Protein AF-A0A0K0VKZ4-F1 (afdb_monomer_lite)

pLDDT: mean 76.74, std 16.03, range [46.84, 94.88]

Sequence (83 aa):
MRMNARREDARRKIQLGGLVIKSGMADYPASVILGALTLAAGALKGPNADATKARFEAAGDEAFSDDGEDGGNRSQPSICDLT

Radius of gyration: 16.24 Å; chains: 1; bounding box: 31×40×47 Å

Structure (mmCIF, N/CA/C/O backbone):
data_AF-A0A0K0VKZ4-F1
#
_entry.id   AF-A0A0K0VKZ4-F1
#
loop_
_atom_site.group_PDB
_atom_site.id
_atom_site.type_symbol
_atom_site.label_atom_id
_atom_site.label_alt_id
_atom_site.label_comp_id
_atom_site.label_asym_id
_atom_site.label_entity_id
_atom_site.label_seq_id
_atom_site.pdbx_PDB_ins_code
_atom_site.Cartn_x
_atom_site.Cartn_y
_atom_site.Cartn_z
_atom_site.occupancy
_atom_site.B_iso_or_equiv
_atom_site.auth_seq_id
_atom_site.auth_comp_id
_atom_site.auth_asym_id
_atom_site.auth_atom_id
_atom_site.pdbx_PDB_model_num
ATOM 1 N N . MET A 1 1 ? 17.117 26.509 -5.158 1.00 46.84 1 MET A N 1
ATOM 2 C CA . MET A 1 1 ? 16.774 25.353 -4.296 1.00 46.84 1 MET A CA 1
ATOM 3 C C . MET A 1 1 ? 15.568 24.598 -4.882 1.00 46.84 1 MET A C 1
ATOM 5 O O . MET A 1 1 ? 14.443 24.869 -4.504 1.00 46.84 1 MET A O 1
ATOM 9 N N . ARG A 1 2 ? 15.757 23.742 -5.904 1.00 53.81 2 ARG A N 1
ATOM 10 C CA . ARG A 1 2 ? 14.663 22.962 -6.556 1.00 53.81 2 ARG A CA 1
ATOM 11 C C . ARG A 1 2 ? 15.079 21.565 -7.057 1.00 53.81 2 ARG A C 1
ATOM 13 O O . ARG A 1 2 ? 14.221 20.779 -7.438 1.00 53.81 2 ARG A O 1
ATOM 20 N N . MET A 1 3 ? 16.378 21.249 -7.071 1.00 56.03 3 MET A N 1
ATOM 21 C CA . MET A 1 3 ? 16.894 19.995 -7.639 1.00 56.03 3 MET A CA 1
ATOM 22 C C . MET A 1 3 ? 16.842 18.819 -6.649 1.00 56.03 3 MET A C 1
ATOM 24 O O . MET A 1 3 ? 16.572 17.696 -7.065 1.00 56.03 3 MET A O 1
ATOM 28 N N . ASN A 1 4 ? 17.024 19.077 -5.346 1.00 58.66 4 ASN A N 1
ATOM 29 C CA . ASN A 1 4 ? 17.022 18.029 -4.314 1.00 58.66 4 ASN A CA 1
ATOM 30 C C . ASN A 1 4 ? 15.633 17.400 -4.139 1.00 58.66 4 ASN A C 1
ATOM 32 O O . ASN A 1 4 ? 15.512 16.182 -4.220 1.00 58.66 4 ASN A O 1
ATOM 36 N N . ALA A 1 5 ? 14.579 18.224 -4.099 1.00 61.59 5 ALA A N 1
ATOM 37 C CA . ALA A 1 5 ? 13.197 17.753 -3.997 1.00 61.59 5 ALA A CA 1
ATOM 38 C C . ALA A 1 5 ? 12.795 16.795 -5.137 1.00 61.59 5 ALA A C 1
ATOM 40 O O . ALA A 1 5 ? 12.051 15.850 -4.914 1.00 61.59 5 ALA A O 1
ATOM 41 N N . ARG A 1 6 ? 13.317 16.987 -6.361 1.00 64.06 6 ARG A N 1
ATOM 42 C CA . ARG A 1 6 ? 13.026 16.092 -7.498 1.00 64.06 6 ARG A CA 1
ATOM 43 C C . ARG A 1 6 ? 13.726 14.737 -7.387 1.00 64.06 6 ARG A C 1
ATOM 45 O O . ARG A 1 6 ? 13.154 13.730 -7.793 1.00 64.06 6 ARG A O 1
ATOM 52 N N . ARG A 1 7 ? 14.957 14.705 -6.861 1.00 63.66 7 ARG A N 1
ATOM 53 C CA . ARG A 1 7 ? 15.691 13.446 -6.641 1.00 63.66 7 ARG A CA 1
ATOM 54 C C . ARG A 1 7 ? 15.056 12.617 -5.532 1.00 63.66 7 ARG A C 1
ATOM 56 O O . ARG A 1 7 ? 14.929 11.406 -5.688 1.00 63.66 7 ARG A O 1
ATOM 63 N N . GLU A 1 8 ? 14.642 13.262 -4.447 1.00 68.00 8 GLU A N 1
ATOM 64 C CA . GLU A 1 8 ? 13.962 12.589 -3.336 1.00 68.00 8 GLU A CA 1
ATOM 65 C C . GLU A 1 8 ? 12.620 12.000 -3.777 1.00 68.00 8 GLU A C 1
ATOM 67 O O . GLU A 1 8 ? 12.323 10.842 -3.482 1.00 68.00 8 GLU A O 1
ATOM 72 N N . ASP A 1 9 ? 11.859 12.749 -4.574 1.00 69.25 9 ASP A N 1
ATOM 73 C CA . ASP A 1 9 ? 10.570 12.304 -5.101 1.00 69.25 9 ASP A CA 1
ATOM 74 C C . ASP A 1 9 ? 10.711 11.091 -6.039 1.00 69.25 9 ASP A C 1
ATOM 76 O O . ASP A 1 9 ? 9.979 10.108 -5.912 1.00 69.25 9 ASP A O 1
ATOM 80 N N . ALA A 1 10 ? 11.718 11.104 -6.922 1.00 70.00 10 ALA A N 1
ATOM 81 C CA . ALA A 1 10 ? 12.029 9.969 -7.790 1.00 70.00 10 ALA A CA 1
ATOM 82 C C . ALA A 1 10 ? 12.433 8.725 -6.983 1.00 70.00 10 ALA A C 1
ATOM 84 O O . ALA A 1 10 ? 11.911 7.636 -7.219 1.00 70.00 10 ALA A O 1
ATOM 85 N N . ARG A 1 11 ? 13.309 8.882 -5.982 1.00 73.44 11 ARG A N 1
ATOM 86 C CA . ARG A 1 11 ? 13.749 7.766 -5.130 1.00 73.44 11 ARG A CA 1
ATOM 87 C C . ARG A 1 11 ? 12.589 7.162 -4.344 1.00 73.44 11 ARG A C 1
ATOM 89 O O . ARG A 1 11 ? 12.524 5.946 -4.174 1.00 73.44 11 ARG A O 1
ATOM 96 N N . ARG A 1 12 ? 11.671 7.996 -3.858 1.00 78.00 12 ARG A N 1
ATOM 97 C CA . ARG A 1 12 ? 10.491 7.550 -3.113 1.00 78.00 12 ARG A CA 1
ATOM 98 C C . ARG A 1 12 ? 9.518 6.787 -4.010 1.00 78.00 12 ARG A C 1
ATOM 100 O O . ARG A 1 12 ? 9.036 5.734 -3.611 1.00 78.00 12 ARG A O 1
ATOM 107 N N . LYS A 1 13 ? 9.298 7.258 -5.240 1.00 79.81 13 LYS A N 1
ATOM 108 C CA . LYS A 1 13 ? 8.478 6.557 -6.243 1.00 79.81 13 LYS A CA 1
ATOM 109 C C . LYS A 1 13 ? 9.059 5.197 -6.629 1.00 79.81 13 LYS A C 1
ATOM 111 O O . LYS A 1 13 ? 8.305 4.239 -6.733 1.00 79.81 13 LYS A O 1
ATOM 116 N N . ILE A 1 14 ? 10.381 5.103 -6.778 1.00 81.19 14 ILE A N 1
ATOM 117 C CA . ILE A 1 14 ? 11.062 3.835 -7.082 1.00 81.19 14 ILE A CA 1
ATOM 118 C C . ILE A 1 14 ? 10.880 2.829 -5.939 1.00 81.19 14 ILE A C 1
ATOM 120 O O . ILE A 1 14 ? 10.493 1.694 -6.190 1.00 81.19 14 ILE A O 1
ATOM 124 N N . GLN A 1 15 ? 11.094 3.250 -4.688 1.00 82.88 15 GLN A N 1
ATOM 125 C CA . GLN A 1 15 ? 10.895 2.380 -3.521 1.00 82.88 15 GLN A CA 1
ATOM 126 C C . GLN A 1 15 ? 9.448 1.891 -3.419 1.00 82.88 15 GLN A C 1
ATOM 128 O O . GLN A 1 15 ? 9.220 0.700 -3.252 1.00 82.88 15 GLN A O 1
ATOM 133 N N . LEU A 1 16 ? 8.472 2.791 -3.584 1.00 84.81 16 LEU A N 1
ATOM 134 C CA . LEU A 1 16 ? 7.055 2.422 -3.573 1.00 84.81 16 LEU A CA 1
ATOM 135 C C . LEU A 1 16 ? 6.711 1.438 -4.700 1.00 84.81 16 LEU A C 1
ATOM 137 O O . LEU A 1 16 ? 5.959 0.500 -4.468 1.00 84.81 16 LEU A O 1
ATOM 141 N N . GLY A 1 17 ? 7.292 1.611 -5.892 1.00 83.56 17 GLY A N 1
ATOM 142 C CA . GLY A 1 17 ? 7.157 0.648 -6.987 1.00 83.56 17 GLY A CA 1
ATOM 143 C C . GLY A 1 17 ? 7.731 -0.729 -6.638 1.00 83.56 17 GLY A C 1
ATOM 144 O O . GLY A 1 17 ? 7.087 -1.739 -6.907 1.00 83.56 17 GLY A O 1
ATOM 145 N N . GLY A 1 18 ? 8.889 -0.776 -5.973 1.00 85.31 18 GLY A N 1
ATOM 146 C CA . GLY A 1 18 ? 9.492 -2.025 -5.496 1.00 85.31 18 GLY A CA 1
ATOM 147 C C . GLY A 1 18 ? 8.606 -2.785 -4.504 1.00 85.31 18 GLY A C 1
ATOM 148 O O . GLY A 1 18 ? 8.494 -4.003 -4.602 1.00 85.31 18 GLY A O 1
ATOM 149 N N . LEU A 1 19 ? 7.904 -2.075 -3.612 1.00 88.75 19 LEU A N 1
ATOM 150 C CA . LEU A 1 19 ? 6.960 -2.689 -2.666 1.00 88.75 19 LEU A CA 1
ATOM 151 C C . LEU A 1 19 ? 5.759 -3.340 -3.365 1.00 88.75 19 LEU A C 1
ATOM 153 O O . LEU A 1 19 ? 5.296 -4.387 -2.928 1.00 88.75 19 LEU A O 1
ATOM 157 N N . VAL A 1 20 ? 5.266 -2.736 -4.450 1.00 87.81 20 VAL A N 1
ATOM 158 C CA . VAL A 1 20 ? 4.146 -3.281 -5.238 1.00 87.81 20 VAL A CA 1
ATOM 159 C C . VAL A 1 20 ? 4.549 -4.558 -5.978 1.00 87.81 20 VAL A C 1
ATOM 161 O O . VAL A 1 20 ? 3.746 -5.478 -6.105 1.00 87.81 20 VAL A O 1
ATOM 164 N N . ILE A 1 21 ? 5.791 -4.626 -6.464 1.00 86.69 21 ILE A N 1
ATOM 165 C CA . ILE A 1 21 ? 6.314 -5.837 -7.107 1.00 86.69 21 ILE A CA 1
ATOM 166 C C . ILE A 1 21 ? 6.501 -6.943 -6.068 1.00 86.69 21 ILE A C 1
ATOM 168 O O . ILE A 1 21 ? 6.018 -8.053 -6.278 1.00 86.69 21 ILE A O 1
ATOM 172 N N . LYS A 1 22 ? 7.121 -6.628 -4.924 1.00 85.25 22 LYS A N 1
ATOM 173 C CA . LYS A 1 22 ? 7.375 -7.597 -3.848 1.00 85.25 22 LYS A CA 1
ATOM 174 C C . LYS A 1 22 ? 6.090 -8.176 -3.249 1.00 85.25 22 LYS A C 1
ATOM 176 O O . LYS A 1 22 ? 6.043 -9.347 -2.911 1.00 85.25 22 LYS A O 1
ATOM 181 N N . SER A 1 23 ? 5.015 -7.388 -3.178 1.00 86.69 23 SER A N 1
ATOM 182 C CA . SER A 1 23 ? 3.714 -7.876 -2.701 1.00 86.69 23 SER A CA 1
ATOM 183 C C . SER A 1 23 ? 2.970 -8.778 -3.696 1.00 86.69 23 SER A C 1
ATOM 185 O O . SER A 1 23 ? 1.832 -9.163 -3.425 1.00 86.69 23 SER A O 1
ATOM 187 N N . GLY A 1 24 ? 3.553 -9.071 -4.866 1.00 86.44 24 GLY A N 1
ATOM 188 C CA . GLY A 1 24 ? 2.892 -9.822 -5.936 1.00 86.44 24 GLY A CA 1
ATOM 189 C C . GLY A 1 24 ? 1.757 -9.046 -6.610 1.00 86.44 24 GLY A C 1
ATOM 190 O O . GLY A 1 24 ? 0.941 -9.626 -7.322 1.00 86.44 24 GLY A O 1
ATOM 191 N N . MET A 1 25 ? 1.673 -7.728 -6.392 1.00 87.69 25 MET A N 1
ATOM 192 C CA . MET A 1 25 ? 0.617 -6.894 -6.967 1.00 87.69 25 MET A CA 1
ATOM 193 C C . MET A 1 25 ? 0.927 -6.394 -8.384 1.00 87.69 25 MET A C 1
ATOM 195 O O . MET A 1 25 ? 0.053 -5.801 -9.011 1.00 87.69 25 MET A O 1
ATOM 199 N N . ALA A 1 26 ? 2.133 -6.635 -8.906 1.00 86.25 26 ALA A N 1
ATOM 200 C CA . ALA A 1 26 ? 2.562 -6.134 -10.215 1.00 86.25 26 ALA A CA 1
ATOM 201 C C . ALA A 1 26 ? 1.727 -6.650 -11.399 1.00 86.25 26 ALA A C 1
ATOM 203 O O . ALA A 1 26 ? 1.543 -5.912 -12.365 1.00 86.25 26 ALA A O 1
ATOM 204 N N . ASP A 1 27 ? 1.193 -7.871 -11.316 1.00 90.69 27 ASP A N 1
ATOM 205 C CA . ASP A 1 27 ? 0.358 -8.463 -12.371 1.00 90.69 27 ASP A CA 1
ATOM 206 C C . ASP A 1 27 ? -1.093 -7.951 -12.361 1.00 90.69 27 ASP A C 1
ATOM 208 O O . ASP A 1 27 ? -1.867 -8.208 -13.286 1.00 90.69 27 ASP A O 1
ATOM 212 N N . TYR A 1 28 ? -1.485 -7.210 -11.322 1.00 92.12 28 TYR A N 1
ATOM 213 C CA . TYR A 1 28 ? -2.836 -6.681 -11.187 1.00 92.12 28 TYR A CA 1
ATOM 214 C C . TYR A 1 28 ? -2.974 -5.301 -11.847 1.00 92.12 28 TYR A C 1
ATOM 216 O O . TYR A 1 28 ? -2.027 -4.514 -11.898 1.00 92.12 28 TYR A O 1
ATOM 224 N N . PRO A 1 29 ? -4.179 -4.939 -12.326 1.00 91.69 29 PRO A N 1
ATOM 225 C CA . PRO A 1 29 ? -4.407 -3.621 -12.901 1.00 91.69 29 PRO A CA 1
ATOM 226 C C . PRO A 1 29 ? -4.260 -2.522 -11.841 1.00 91.69 29 PRO A C 1
ATOM 228 O O . PRO A 1 29 ? -4.627 -2.695 -10.678 1.00 91.69 29 PRO A O 1
ATOM 231 N N . ALA A 1 30 ? -3.801 -1.340 -12.264 1.00 88.62 30 ALA A N 1
ATOM 232 C CA . ALA A 1 30 ? -3.529 -0.208 -11.372 1.00 88.62 30 ALA A CA 1
ATOM 233 C C . ALA A 1 30 ? -4.724 0.188 -10.480 1.00 88.62 30 ALA A C 1
ATOM 235 O O . ALA A 1 30 ? -4.529 0.634 -9.351 1.00 88.62 30 ALA A O 1
ATOM 236 N N . SER A 1 31 ? -5.958 0.000 -10.957 1.00 92.38 31 SER A N 1
ATOM 237 C CA . SER A 1 31 ? -7.182 0.232 -10.181 1.00 92.38 31 SER A CA 1
ATOM 238 C C . SER A 1 31 ? -7.308 -0.698 -8.971 1.00 92.38 31 SER A C 1
ATOM 240 O O . SER A 1 31 ? -7.748 -0.252 -7.914 1.00 92.38 31 SER A O 1
ATOM 242 N N . VAL A 1 32 ? -6.894 -1.961 -9.097 1.00 92.56 32 VAL A N 1
ATOM 243 C CA . VAL A 1 32 ? -6.914 -2.947 -8.005 1.00 92.56 32 VAL A CA 1
ATOM 244 C C . VAL A 1 32 ? -5.845 -2.611 -6.973 1.00 92.56 32 VAL A C 1
ATOM 246 O O . VAL A 1 32 ? -6.151 -2.550 -5.784 1.00 92.56 32 VAL A O 1
ATOM 249 N N . ILE A 1 33 ? -4.627 -2.300 -7.423 1.00 91.81 33 ILE A N 1
ATOM 250 C CA . ILE A 1 33 ? -3.515 -1.906 -6.543 1.00 91.81 33 ILE A CA 1
ATOM 251 C C . ILE A 1 33 ? -3.897 -0.655 -5.741 1.00 91.81 33 ILE A C 1
ATOM 253 O O . ILE A 1 33 ? -3.798 -0.625 -4.513 1.00 91.81 33 ILE A O 1
ATOM 257 N N . LEU A 1 34 ? -4.396 0.375 -6.430 1.00 91.56 34 LEU A N 1
ATOM 258 C CA . LEU A 1 34 ? -4.825 1.616 -5.792 1.00 91.56 34 LEU A CA 1
ATOM 259 C C . LEU A 1 34 ? -6.021 1.395 -4.855 1.00 91.56 34 LEU A C 1
ATOM 261 O O . LEU A 1 34 ? -6.063 1.983 -3.772 1.00 91.56 34 LEU A O 1
ATOM 265 N N . GLY A 1 35 ? -6.971 0.542 -5.244 1.00 94.88 35 GLY A N 1
ATOM 266 C CA . GLY A 1 35 ? -8.110 0.160 -4.413 1.00 94.88 35 GLY A CA 1
ATOM 267 C C . GLY A 1 35 ? -7.666 -0.496 -3.106 1.00 94.88 35 GLY A C 1
ATOM 268 O O . GLY A 1 35 ? -8.080 -0.057 -2.032 1.00 94.88 35 GLY A O 1
ATOM 269 N N . ALA A 1 36 ? -6.760 -1.473 -3.177 1.00 92.56 36 ALA A N 1
ATOM 270 C CA . ALA A 1 36 ? -6.218 -2.158 -2.005 1.00 92.56 36 ALA A CA 1
ATOM 271 C C . ALA A 1 36 ? -5.496 -1.190 -1.053 1.00 92.56 36 ALA A C 1
ATOM 273 O O . ALA A 1 36 ? -5.780 -1.174 0.147 1.00 92.56 36 ALA A O 1
ATOM 274 N N . LEU A 1 37 ? -4.632 -0.319 -1.587 1.00 91.62 37 LEU A N 1
ATOM 275 C CA . LEU A 1 37 ? -3.932 0.698 -0.793 1.00 91.62 37 LEU A CA 1
ATOM 276 C C . LEU A 1 37 ? -4.896 1.710 -0.162 1.00 91.62 37 LEU A C 1
ATOM 278 O O . LEU A 1 37 ? -4.684 2.145 0.970 1.00 91.62 37 LEU A O 1
ATOM 282 N N . THR A 1 38 ? -5.974 2.068 -0.860 1.00 93.19 38 THR A N 1
ATOM 283 C CA . THR A 1 38 ? -6.994 2.990 -0.339 1.00 93.19 38 THR A CA 1
ATOM 284 C C . THR A 1 38 ? -7.772 2.365 0.817 1.00 93.19 38 THR A C 1
ATOM 286 O O . THR A 1 38 ? -7.978 3.023 1.839 1.00 93.19 38 THR A O 1
ATOM 289 N N . LEU A 1 39 ? -8.160 1.091 0.698 1.00 92.19 39 LEU A N 1
ATOM 290 C CA . LEU A 1 39 ? -8.829 0.351 1.773 1.00 92.19 39 LEU A CA 1
ATOM 291 C C . LEU A 1 39 ? -7.912 0.186 2.992 1.00 92.19 39 LEU A C 1
ATOM 293 O O . LEU A 1 39 ? -8.335 0.453 4.118 1.00 92.19 39 LEU A O 1
ATOM 297 N N . ALA A 1 40 ? -6.643 -0.166 2.768 1.00 90.88 40 ALA A N 1
ATOM 298 C CA . ALA A 1 40 ? -5.634 -0.252 3.821 1.00 90.88 40 ALA A CA 1
ATOM 299 C C . ALA A 1 40 ? -5.432 1.100 4.531 1.00 90.88 40 ALA A C 1
ATOM 301 O O . ALA A 1 40 ? -5.435 1.170 5.761 1.00 90.88 40 ALA A O 1
ATOM 302 N N . ALA A 1 41 ? -5.341 2.196 3.773 1.00 91.50 41 ALA A N 1
ATOM 303 C CA . ALA A 1 41 ? -5.239 3.544 4.328 1.00 91.50 41 ALA A CA 1
ATOM 304 C C . ALA A 1 41 ? -6.491 3.958 5.120 1.00 91.50 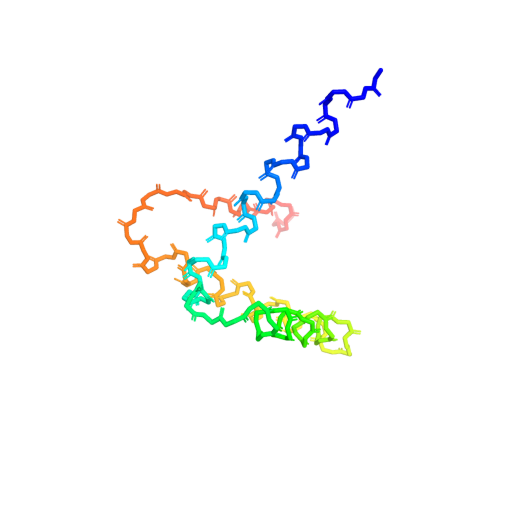41 ALA A C 1
ATOM 306 O O . ALA A 1 41 ? -6.378 4.698 6.097 1.00 91.50 41 ALA A O 1
ATOM 307 N N . GLY A 1 42 ? -7.677 3.493 4.719 1.00 91.50 42 GLY A N 1
ATOM 308 C CA . GLY A 1 42 ? -8.913 3.671 5.481 1.00 91.50 42 GLY A CA 1
ATOM 309 C C . GLY A 1 42 ? -8.877 2.928 6.817 1.00 91.50 42 GLY A C 1
ATOM 310 O O . GLY A 1 42 ? -9.194 3.513 7.852 1.00 91.50 42 GLY A O 1
ATOM 311 N N . ALA A 1 43 ? -8.416 1.676 6.814 1.00 89.25 43 ALA A N 1
ATOM 312 C CA . ALA A 1 43 ? -8.297 0.861 8.023 1.00 89.25 43 ALA A CA 1
ATOM 313 C C . ALA A 1 43 ? -7.305 1.461 9.041 1.00 89.25 43 ALA A C 1
ATOM 315 O O . ALA A 1 43 ? -7.588 1.484 10.239 1.00 89.25 43 ALA A O 1
ATOM 316 N N . LEU A 1 44 ? -6.203 2.050 8.564 1.00 88.62 44 LEU A N 1
ATOM 317 C CA . LEU A 1 44 ? -5.220 2.763 9.395 1.00 88.62 44 LEU A CA 1
ATOM 318 C C . LEU A 1 44 ? -5.731 4.081 9.997 1.00 88.62 44 LEU A C 1
ATOM 320 O O . LEU A 1 44 ? -5.094 4.623 10.893 1.00 88.62 44 LEU A O 1
ATOM 324 N N . LYS A 1 45 ? -6.852 4.624 9.513 1.00 89.81 45 LYS A N 1
ATOM 325 C CA . LYS A 1 45 ? -7.482 5.838 10.064 1.00 89.81 45 LYS A CA 1
ATOM 326 C C . LYS A 1 45 ? -8.671 5.528 10.975 1.00 89.81 45 LYS A C 1
ATOM 328 O O . LYS A 1 45 ? -9.284 6.448 11.510 1.00 89.81 45 LYS A O 1
ATOM 333 N N . GLY A 1 46 ? -9.033 4.254 11.103 1.00 85.88 46 GLY A N 1
ATOM 334 C CA . GLY A 1 46 ? -10.165 3.811 11.903 1.00 85.88 46 GLY A CA 1
ATOM 335 C C . GLY A 1 46 ? -9.863 3.742 13.406 1.00 85.88 46 GLY A C 1
ATOM 336 O O . GLY A 1 46 ? -8.731 3.953 13.835 1.00 85.88 46 GLY A O 1
ATOM 337 N N . PRO A 1 47 ? -10.861 3.363 14.223 1.00 82.88 47 PRO A N 1
ATOM 338 C CA . PRO A 1 47 ? -10.703 3.204 15.674 1.00 82.88 47 PRO A CA 1
ATOM 339 C C . PRO A 1 47 ? -9.685 2.118 16.066 1.00 82.88 47 PRO A C 1
ATOM 341 O O . PRO A 1 47 ? -9.145 2.153 17.164 1.00 82.88 47 PRO A O 1
ATOM 344 N N . ASN A 1 48 ? -9.388 1.186 15.154 1.00 87.00 48 ASN A N 1
ATOM 345 C CA . ASN A 1 48 ? -8.408 0.112 15.335 1.00 87.00 48 ASN A CA 1
ATOM 346 C C . ASN A 1 48 ? -7.103 0.383 14.565 1.00 87.00 48 ASN A C 1
ATOM 348 O O . ASN A 1 48 ? -6.443 -0.561 14.123 1.00 87.00 48 ASN A O 1
ATOM 352 N N . ALA A 1 49 ? -6.758 1.657 14.353 1.00 87.94 49 ALA A N 1
ATOM 353 C CA . ALA A 1 49 ? -5.572 2.073 13.608 1.00 87.94 49 ALA A CA 1
ATOM 354 C C . ALA A 1 49 ? -4.295 1.378 14.101 1.00 87.94 49 ALA A C 1
ATOM 356 O O . ALA A 1 49 ? -3.552 0.826 13.295 1.00 87.94 49 ALA A O 1
ATOM 357 N N . ASP A 1 50 ? -4.088 1.341 15.419 1.00 86.81 50 ASP A N 1
ATOM 358 C CA . ASP A 1 50 ? -2.879 0.798 16.046 1.00 86.81 50 ASP A CA 1
ATOM 359 C C . ASP A 1 50 ? -2.729 -0.714 15.812 1.00 86.81 50 ASP A C 1
ATOM 361 O O . ASP A 1 50 ? -1.722 -1.189 15.291 1.00 86.81 50 ASP A O 1
ATOM 365 N N . ALA A 1 51 ? -3.799 -1.474 16.069 1.00 88.69 51 ALA A N 1
ATOM 36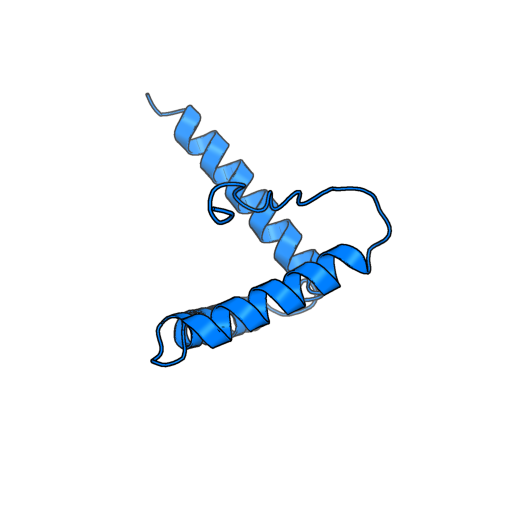6 C CA . ALA A 1 51 ? -3.832 -2.913 15.813 1.00 88.69 51 ALA A CA 1
ATOM 367 C C . ALA A 1 51 ? -3.697 -3.242 14.315 1.00 88.69 51 ALA A C 1
ATOM 369 O O . ALA A 1 51 ? -3.088 -4.245 13.942 1.00 88.69 51 ALA A O 1
ATOM 370 N N . THR A 1 52 ? -4.260 -2.400 13.445 1.00 89.56 52 THR A N 1
ATOM 371 C CA . THR A 1 52 ? -4.141 -2.553 11.989 1.00 89.56 52 THR A CA 1
ATOM 372 C C . THR A 1 52 ? -2.713 -2.282 11.527 1.00 89.56 52 THR A C 1
ATOM 374 O O . THR A 1 52 ? -2.178 -3.050 10.730 1.00 89.56 52 THR A O 1
ATOM 377 N N . LYS A 1 53 ? -2.074 -1.240 12.068 1.00 90.06 53 LYS A N 1
ATOM 378 C CA . LYS A 1 53 ? -0.673 -0.913 11.804 1.00 90.06 53 LYS A CA 1
ATOM 379 C C . LYS A 1 53 ? 0.237 -2.071 12.205 1.00 90.06 53 LYS A C 1
ATOM 381 O O . LYS A 1 53 ? 0.998 -2.532 11.362 1.00 90.06 53 LYS A O 1
ATOM 386 N N . ALA A 1 54 ? 0.084 -2.596 13.421 1.00 90.38 54 ALA A N 1
ATOM 387 C CA . ALA A 1 54 ? 0.877 -3.727 13.901 1.00 90.38 54 ALA A CA 1
ATOM 388 C C . ALA A 1 54 ? 0.735 -4.968 13.001 1.00 90.38 54 ALA A C 1
ATOM 390 O O . ALA A 1 54 ? 1.721 -5.630 12.687 1.00 90.38 54 ALA A O 1
ATOM 391 N N . ARG A 1 55 ? -0.484 -5.263 12.524 1.00 89.88 55 ARG A N 1
ATOM 392 C CA . ARG A 1 55 ? -0.726 -6.368 11.580 1.00 89.88 55 ARG A CA 1
ATOM 393 C C . ARG A 1 55 ? -0.065 -6.143 10.223 1.00 89.88 55 ARG A C 1
ATOM 395 O O . ARG A 1 55 ? 0.484 -7.085 9.664 1.00 89.88 55 ARG A O 1
ATOM 402 N N . PHE A 1 56 ? -0.135 -4.926 9.688 1.00 90.88 56 PHE A N 1
ATOM 403 C CA . PHE A 1 56 ? 0.507 -4.596 8.414 1.00 90.88 56 PHE A CA 1
ATOM 404 C C . PHE A 1 56 ? 2.032 -4.616 8.520 1.00 90.88 56 PHE A C 1
ATOM 406 O O . PHE A 1 56 ? 2.683 -5.079 7.591 1.00 90.88 56 PHE A O 1
ATOM 413 N N . GLU A 1 57 ? 2.595 -4.168 9.643 1.00 89.44 57 GLU A N 1
AT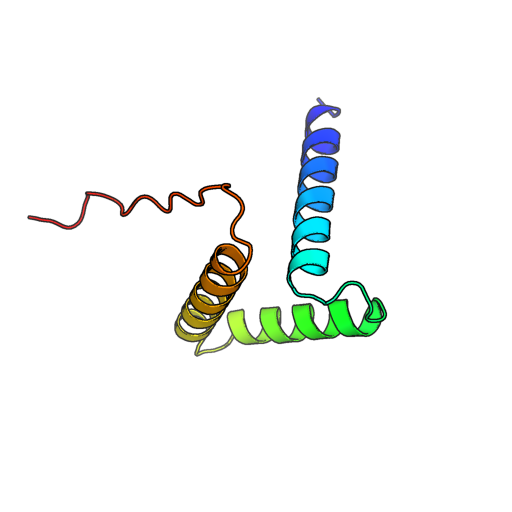OM 414 C CA . GLU A 1 57 ? 4.033 -4.268 9.910 1.00 89.44 57 GLU A CA 1
ATOM 415 C C . GLU A 1 57 ? 4.478 -5.729 9.996 1.00 89.44 57 GLU A C 1
ATOM 417 O O . GLU A 1 57 ? 5.409 -6.100 9.292 1.00 89.44 57 GLU A O 1
ATOM 422 N N . ALA A 1 58 ? 3.776 -6.573 10.760 1.00 90.19 58 ALA A N 1
ATOM 423 C CA . ALA A 1 58 ? 4.106 -7.996 10.867 1.00 90.19 58 ALA A CA 1
ATOM 424 C C . ALA A 1 58 ? 4.018 -8.726 9.515 1.00 90.19 58 ALA A C 1
ATOM 426 O O . ALA A 1 58 ? 4.924 -9.468 9.151 1.00 90.19 58 ALA A O 1
ATOM 427 N N . ALA A 1 59 ? 2.955 -8.481 8.740 1.00 87.88 59 ALA A N 1
ATOM 428 C CA . ALA A 1 59 ? 2.806 -9.072 7.411 1.00 87.88 59 ALA A CA 1
ATOM 429 C C . ALA A 1 59 ? 3.870 -8.566 6.421 1.00 87.88 59 ALA A C 1
ATOM 431 O O . ALA A 1 59 ? 4.335 -9.322 5.571 1.00 87.88 59 ALA A O 1
ATOM 432 N N . GLY A 1 60 ? 4.251 -7.289 6.524 1.00 87.69 60 GLY A N 1
ATOM 433 C CA . GLY A 1 60 ? 5.332 -6.716 5.732 1.00 87.69 60 GLY A CA 1
ATOM 434 C C . GLY A 1 60 ? 6.678 -7.354 6.060 1.00 87.69 60 GLY A C 1
ATOM 435 O O . GLY A 1 60 ? 7.387 -7.741 5.141 1.00 87.69 60 GLY A O 1
ATOM 436 N N . ASP A 1 61 ? 7.013 -7.491 7.343 1.00 86.69 61 ASP A N 1
ATOM 437 C CA . ASP A 1 61 ? 8.286 -8.062 7.805 1.00 86.69 61 ASP A CA 1
ATOM 438 C C . ASP A 1 61 ? 8.455 -9.533 7.385 1.00 86.69 61 ASP A C 1
ATOM 440 O O . ASP A 1 61 ? 9.515 -9.920 6.896 1.00 86.69 61 ASP A O 1
ATOM 444 N N . GLU A 1 62 ? 7.376 -10.319 7.451 1.00 85.00 62 GLU A N 1
ATOM 445 C CA . GLU A 1 62 ? 7.334 -11.691 6.927 1.00 85.00 62 GLU A CA 1
ATOM 446 C C . GLU A 1 62 ? 7.587 -11.712 5.410 1.00 85.00 62 GLU A C 1
ATOM 448 O O . GLU A 1 62 ? 8.481 -12.405 4.929 1.00 85.00 62 GLU A O 1
ATOM 453 N N . ALA A 1 63 ? 6.874 -10.874 4.647 1.00 82.69 63 ALA A N 1
ATOM 454 C CA . ALA A 1 63 ? 7.077 -10.756 3.202 1.00 82.69 63 ALA A CA 1
ATOM 455 C C . ALA A 1 63 ? 8.478 -10.230 2.842 1.00 82.69 63 ALA A C 1
ATOM 457 O O . ALA A 1 63 ? 8.961 -10.448 1.733 1.00 82.69 63 ALA A O 1
ATOM 458 N N . PHE A 1 64 ? 9.147 -9.519 3.754 1.00 80.31 64 PHE A N 1
ATOM 459 C CA . PHE A 1 64 ? 10.538 -9.128 3.573 1.00 80.31 64 PHE A CA 1
ATOM 460 C C . PHE A 1 64 ? 11.520 -10.268 3.833 1.00 80.31 64 PHE A C 1
ATOM 462 O O . PHE A 1 64 ? 12.574 -10.262 3.198 1.00 80.31 64 PHE A O 1
ATOM 469 N N . SER A 1 65 ? 11.163 -11.198 4.719 1.00 70.12 65 SER A N 1
ATOM 470 C CA . SER A 1 65 ? 12.004 -12.300 5.195 1.00 70.12 65 SER A CA 1
ATOM 471 C C . SER A 1 65 ? 11.932 -13.559 4.320 1.00 70.12 65 SER A C 1
ATOM 473 O O . SER A 1 65 ? 12.888 -14.331 4.310 1.00 70.12 65 SER A O 1
ATOM 475 N N . ASP A 1 66 ? 10.834 -13.762 3.582 1.00 63.47 66 ASP A N 1
ATOM 476 C CA . ASP A 1 66 ? 10.631 -14.927 2.696 1.00 63.47 66 ASP A CA 1
ATOM 477 C C . ASP A 1 66 ? 11.502 -14.873 1.420 1.00 63.47 66 ASP A C 1
ATOM 479 O O . ASP A 1 66 ? 11.943 -15.899 0.901 1.00 63.47 66 ASP A O 1
ATOM 483 N N . ASP A 1 67 ? 11.856 -13.669 0.961 1.00 56.97 67 ASP A N 1
ATOM 484 C CA . ASP A 1 67 ? 12.898 -13.476 -0.048 1.00 56.97 67 ASP A CA 1
ATOM 485 C C . ASP A 1 67 ? 14.267 -13.546 0.639 1.00 56.97 67 ASP A C 1
ATOM 487 O O . ASP A 1 67 ? 14.759 -12.545 1.159 1.00 56.97 67 ASP A O 1
ATOM 491 N N . GLY A 1 68 ? 14.872 -14.736 0.666 1.00 54.28 68 GLY A N 1
ATOM 492 C CA . GLY A 1 68 ? 16.187 -15.030 1.252 1.00 54.28 68 GLY A CA 1
ATOM 493 C C . GLY A 1 68 ? 17.388 -14.324 0.600 1.00 54.28 68 GLY A C 1
ATOM 494 O O . GLY A 1 68 ? 18.403 -14.967 0.332 1.00 54.28 68 GLY A O 1
ATOM 495 N N . GLU A 1 69 ? 17.308 -13.013 0.371 1.00 53.16 69 GLU A N 1
ATOM 496 C CA . GLU A 1 69 ? 18.406 -12.160 -0.070 1.00 53.16 69 GLU A CA 1
ATOM 497 C C . GLU A 1 69 ? 18.529 -10.919 0.832 1.00 53.16 69 GLU A C 1
ATOM 499 O O . GLU A 1 69 ? 17.658 -10.054 0.929 1.00 53.16 69 GLU A O 1
ATOM 504 N N . ASP A 1 70 ? 19.671 -10.895 1.514 1.00 57.47 70 ASP A N 1
ATOM 505 C CA . ASP A 1 70 ? 20.185 -9.943 2.490 1.00 57.47 70 ASP A CA 1
ATOM 506 C C . ASP A 1 70 ? 19.914 -8.460 2.147 1.00 57.47 70 ASP A C 1
ATOM 508 O O . ASP A 1 70 ? 20.408 -7.907 1.161 1.00 57.47 70 ASP A O 1
ATOM 512 N N . GLY A 1 71 ? 19.141 -7.788 3.003 1.00 47.84 71 GLY A N 1
ATOM 513 C CA . GLY A 1 71 ? 18.780 -6.378 2.854 1.00 47.84 71 GLY A CA 1
ATOM 514 C C . GLY A 1 71 ? 18.145 -5.810 4.120 1.00 47.84 71 GLY A C 1
ATOM 515 O O . GLY A 1 71 ? 17.000 -5.371 4.102 1.00 47.84 71 GLY A O 1
ATOM 516 N N . GLY A 1 72 ? 18.886 -5.869 5.230 1.00 50.88 72 GLY A N 1
ATOM 517 C CA . GLY A 1 72 ? 18.409 -5.629 6.592 1.00 50.88 72 GLY A CA 1
ATOM 518 C C . GLY A 1 72 ? 17.529 -4.393 6.815 1.00 50.88 72 GLY A C 1
ATOM 519 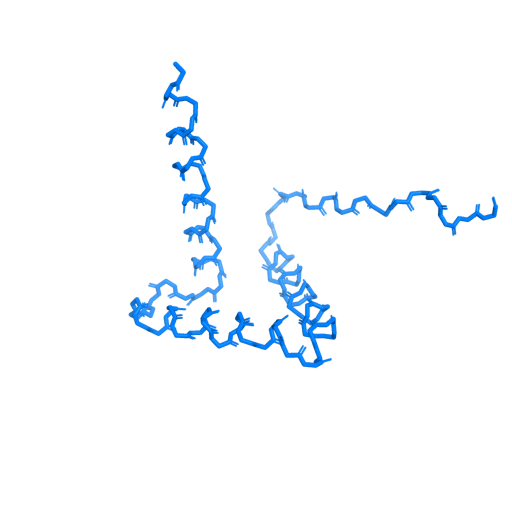O O . GLY A 1 72 ? 17.974 -3.251 6.692 1.00 50.88 72 GLY A O 1
ATOM 520 N N . ASN A 1 73 ? 16.316 -4.632 7.316 1.00 52.06 73 ASN A N 1
ATOM 521 C CA . ASN A 1 73 ? 15.579 -3.647 8.094 1.00 52.06 73 ASN A CA 1
ATOM 522 C C . ASN A 1 73 ? 15.948 -3.811 9.573 1.00 52.06 73 ASN A C 1
ATOM 524 O O . ASN A 1 73 ? 15.300 -4.524 10.335 1.00 52.06 73 ASN A O 1
ATOM 528 N N . ARG A 1 74 ? 17.033 -3.155 9.992 1.00 51.25 74 ARG A N 1
ATOM 529 C CA . ARG A 1 74 ? 17.351 -3.000 11.413 1.00 51.25 74 ARG A CA 1
ATOM 530 C C . ARG A 1 74 ? 16.387 -1.972 12.005 1.00 51.25 74 ARG A C 1
ATOM 532 O O . ARG A 1 74 ? 16.760 -0.814 12.195 1.00 51.25 74 ARG A O 1
ATOM 539 N N . SER A 1 75 ? 15.169 -2.400 12.321 1.00 53.00 75 SER A N 1
ATOM 540 C CA . SER A 1 75 ? 14.359 -1.733 13.338 1.00 53.00 75 SER A CA 1
ATOM 541 C C . SER A 1 75 ? 15.141 -1.844 14.643 1.00 53.00 75 SER A C 1
ATOM 543 O O . SER A 1 75 ? 15.120 -2.876 15.307 1.00 53.00 75 SER A O 1
ATOM 545 N N . GLN A 1 76 ? 15.941 -0.824 14.960 1.00 51.34 76 GLN A N 1
ATOM 546 C CA . GLN A 1 76 ? 16.576 -0.744 16.267 1.00 51.34 76 GLN A CA 1
ATOM 547 C C . GLN A 1 76 ? 15.458 -0.692 17.314 1.00 51.34 76 GLN A C 1
ATOM 549 O O . GLN A 1 76 ? 14.647 0.235 17.252 1.00 51.34 76 GLN A O 1
ATOM 554 N N . PRO A 1 77 ? 15.394 -1.626 18.277 1.00 47.34 77 PRO A N 1
ATOM 555 C CA . PRO A 1 77 ? 14.648 -1.350 19.490 1.00 47.34 77 PRO A CA 1
ATOM 556 C C . PRO A 1 77 ? 15.301 -0.129 20.148 1.00 47.34 77 PRO A C 1
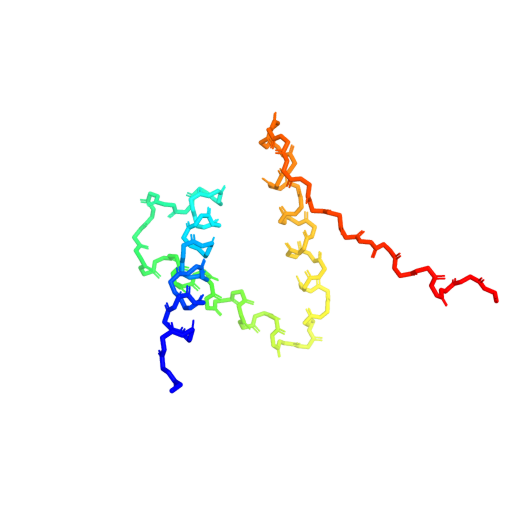ATOM 558 O O . PRO A 1 77 ? 16.514 -0.104 20.374 1.00 47.34 77 PRO A O 1
ATOM 561 N N . SER A 1 78 ? 14.513 0.917 20.401 1.00 49.22 78 SER A N 1
ATOM 562 C CA . SER A 1 78 ? 14.958 2.054 21.200 1.00 49.22 78 SER A CA 1
ATOM 563 C C . SER A 1 78 ? 15.366 1.531 22.572 1.00 49.22 78 SER A C 1
ATOM 565 O O . SER A 1 78 ? 14.534 1.030 23.323 1.00 49.22 78 SER A O 1
ATOM 567 N N . ILE A 1 79 ? 16.647 1.659 22.901 1.00 53.78 79 ILE A N 1
ATOM 568 C CA . ILE A 1 79 ? 17.255 1.167 24.145 1.00 53.78 79 ILE A CA 1
ATOM 569 C C . ILE A 1 79 ? 16.834 1.992 25.388 1.00 53.78 79 ILE A C 1
ATOM 571 O O . ILE A 1 79 ? 17.508 1.989 26.408 1.00 53.78 79 ILE A O 1
ATOM 575 N N . CYS A 1 80 ? 15.708 2.708 25.331 1.00 52.28 80 CYS A N 1
ATOM 576 C CA . CYS A 1 80 ? 15.298 3.669 26.359 1.00 52.28 80 CYS A CA 1
ATOM 577 C C . CYS A 1 80 ? 14.237 3.162 27.354 1.00 52.28 80 CYS A C 1
ATOM 579 O O . CYS A 1 80 ? 13.860 3.933 28.225 1.00 52.28 80 CYS A O 1
ATOM 581 N N . ASP A 1 81 ? 13.794 1.903 27.284 1.00 51.41 81 ASP A N 1
ATOM 582 C CA . ASP A 1 81 ? 12.759 1.353 28.186 1.00 51.41 81 ASP A CA 1
ATOM 583 C C . ASP A 1 81 ? 13.268 0.187 29.055 1.00 51.41 81 ASP A C 1
ATOM 585 O O . ASP A 1 81 ? 12.603 -0.834 29.233 1.00 51.41 81 ASP A O 1
ATOM 589 N N . LEU A 1 82 ? 14.472 0.319 29.620 1.00 51.62 82 LEU A N 1
ATOM 590 C CA . LEU A 1 82 ? 14.914 -0.575 30.690 1.00 51.62 82 LEU A CA 1
ATOM 591 C C . LEU A 1 82 ? 15.612 0.205 31.814 1.00 51.62 82 LEU A C 1
ATOM 593 O O . LEU A 1 82 ? 16.822 0.389 31.782 1.00 51.62 82 LEU A O 1
ATOM 597 N N . THR A 1 83 ? 14.812 0.526 32.837 1.00 48.09 83 THR A N 1
ATOM 598 C CA . THR A 1 83 ? 15.176 0.980 34.202 1.00 48.09 83 THR A CA 1
ATOM 599 C C . THR A 1 83 ? 15.712 2.401 34.355 1.00 48.09 83 THR A C 1
ATOM 601 O O . THR A 1 83 ? 16.819 2.703 33.865 1.00 48.09 83 THR A O 1
#

InterPro domains:
  IPR009444 Conjugal transfer, TraD, alpha-type [PF06412] (5-65)

Foldseek 3Di:
DPPVVVVVVVVVVVVVVVLCVLVVNPVPDPCVVVVVVVVLVVCCPDPCVPVSVVVVVVVVVVSVVVPPDDDDPPPDDPPPPDD

Secon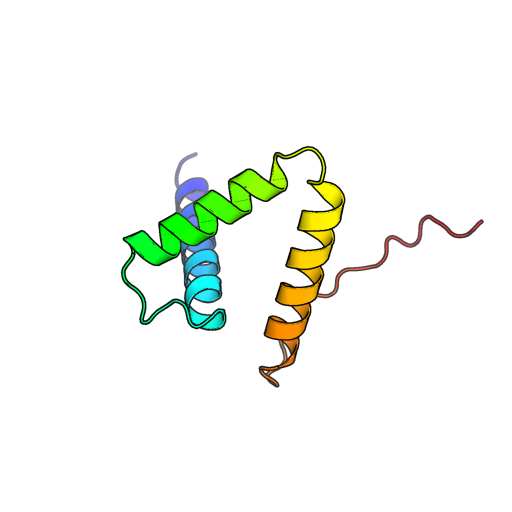dary structure (DSSP, 8-state):
--HHHHHHHHHHHHHHHHHHHHTT-TTS-HHHHHHHHHHHHHHTTSTTHHHHHHHHHHHHHHHHHSS-S---------TTS--

Organism: Klebsiella pneumoniae (NCBI:txid573)